Protein AF-A0A485LHQ2-F1 (afdb_monomer_lite)

Foldseek 3Di:
DAEEEEEAPPLCLVVVLVVVCCCCCPVVQAKEKEWEDDPDPPFAIKIKIWHDDPNDIDIDIDRHAHPVNVLVVVVVDVVPDGYAYEYEADDPVRPDDNCPRHRYYYYHDDDDDDPVCCVVYDYDYDDVDDLVNVVVVCVVVPDDDPVNRDD

Organism: NCBI:txid120398

Secondary structure (DSSP, 8-state):
-EEEEE--TTSSHHHHHHHHHHHHHHTT--EEEEEE---STTPPPEEEEEEEETTEEEEEEETT--HHHHHHHHHHHHTTS-EEEEEES--GGGPPTT-TT-SEEEESS-----HHHHTTEEEEE--S--HHHHHHHHHHTT---GGGT--

Radius of gyration: 15.37 Å; chains: 1; bounding box: 42×42×32 Å

pLDDT: mean 83.84, std 13.95, range [41.5, 98.06]

InterPro domains:
  IPR027417 P-loop containing nucleoside triphosphate hydrolase [SSF52540] (1-110)

Structure (mmCIF, N/CA/C/O backbone):
data_AF-A0A485LHQ2-F1
#
_entry.id   AF-A0A485LHQ2-F1
#
loop_
_atom_site.group_PDB
_atom_site.id
_atom_site.type_symbol
_atom_site.label_atom_id
_atom_site.label_alt_id
_atom_site.label_comp_id
_atom_site.label_asym_id
_atom_site.label_entity_id
_atom_site.label_seq_id
_atom_site.pdbx_PDB_ins_code
_atom_site.Cartn_x
_atom_site.Cartn_y
_atom_site.Cartn_z
_atom_site.occupancy
_atom_site.B_iso_or_equiv
_atom_site.auth_seq_id
_atom_site.auth_comp_id
_atom_site.auth_asym_id
_atom_site.auth_atom_id
_atom_site.pdbx_PDB_model_num
ATOM 1 N N . MET A 1 1 ? 8.445 -4.567 10.789 1.00 72.81 1 MET A N 1
ATOM 2 C CA . MET A 1 1 ? 8.937 -5.128 9.520 1.00 72.81 1 MET A CA 1
ATOM 3 C C . MET A 1 1 ? 8.171 -4.561 8.332 1.00 72.81 1 MET A C 1
ATOM 5 O O . MET A 1 1 ? 6.941 -4.601 8.326 1.00 72.81 1 MET A O 1
ATOM 9 N N . LYS A 1 2 ? 8.901 -3.986 7.377 1.00 87.00 2 LYS A N 1
ATOM 10 C CA . LYS A 1 2 ? 8.438 -3.543 6.058 1.00 87.00 2 LYS A CA 1
ATOM 11 C C . LYS A 1 2 ? 8.775 -4.629 5.046 1.00 87.00 2 LYS A C 1
ATOM 13 O O . LYS A 1 2 ? 9.838 -5.225 5.142 1.00 87.00 2 LYS A O 1
ATOM 18 N N . CYS A 1 3 ? 7.913 -4.861 4.074 1.00 88.81 3 CYS A N 1
ATOM 19 C CA . CYS A 1 3 ? 8.18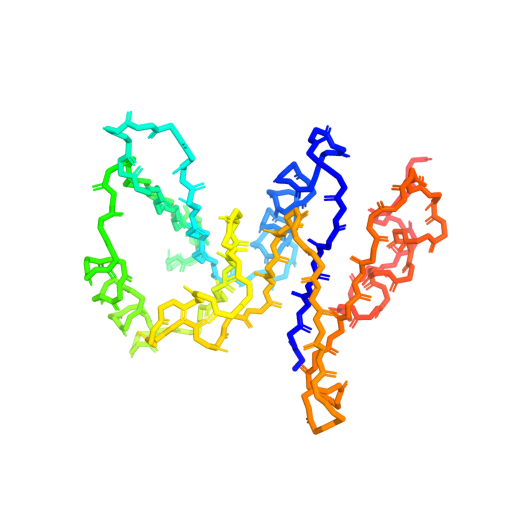7 -5.765 2.967 1.00 88.81 3 CYS A CA 1
ATOM 20 C C . CYS A 1 3 ? 8.325 -4.958 1.673 1.00 88.81 3 CYS A C 1
ATOM 22 O O . CYS A 1 3 ? 7.545 -4.040 1.415 1.00 88.81 3 CYS A O 1
ATOM 24 N N . ILE A 1 4 ? 9.321 -5.278 0.856 1.00 90.00 4 ILE A N 1
ATOM 25 C CA . ILE A 1 4 ? 9.596 -4.608 -0.412 1.00 90.00 4 ILE A CA 1
ATOM 26 C C . ILE A 1 4 ? 9.646 -5.670 -1.504 1.00 90.00 4 ILE A C 1
ATOM 28 O O . ILE A 1 4 ? 10.588 -6.449 -1.576 1.00 90.00 4 ILE A O 1
ATOM 32 N N . LEU A 1 5 ? 8.630 -5.685 -2.359 1.00 89.25 5 LEU A N 1
ATOM 33 C CA . LEU A 1 5 ? 8.521 -6.550 -3.522 1.00 89.25 5 LEU A CA 1
ATOM 34 C C . LEU A 1 5 ? 9.113 -5.851 -4.755 1.00 89.25 5 LEU A C 1
ATOM 36 O O . LEU A 1 5 ? 8.492 -4.970 -5.352 1.00 89.25 5 LEU A O 1
ATOM 40 N N . MET A 1 6 ? 10.319 -6.256 -5.137 1.00 88.38 6 MET A N 1
ATOM 41 C CA . MET A 1 6 ? 11.066 -5.793 -6.310 1.00 88.38 6 MET A CA 1
ATOM 42 C C . MET A 1 6 ? 10.882 -6.732 -7.500 1.00 88.38 6 MET A C 1
ATOM 44 O O . MET A 1 6 ? 10.533 -7.886 -7.322 1.00 88.38 6 MET A O 1
ATOM 48 N N . GLY A 1 7 ? 11.143 -6.283 -8.726 1.00 83.06 7 GLY A N 1
ATOM 49 C CA . GLY A 1 7 ? 11.146 -7.150 -9.916 1.00 83.06 7 GLY A CA 1
ATOM 50 C C . GLY A 1 7 ? 10.918 -6.369 -11.203 1.00 83.06 7 GLY A C 1
ATOM 51 O O . GLY A 1 7 ? 10.464 -5.225 -11.156 1.00 83.06 7 GLY A O 1
ATOM 52 N N . SER A 1 8 ? 11.182 -6.959 -12.367 1.00 81.69 8 SER A N 1
ATOM 53 C CA . SER A 1 8 ? 11.060 -6.245 -13.647 1.00 81.69 8 SER A CA 1
ATOM 54 C C . SER A 1 8 ? 9.614 -5.809 -13.956 1.00 81.69 8 SER A C 1
ATOM 56 O O . SER A 1 8 ? 8.653 -6.347 -13.391 1.00 81.69 8 SER A O 1
ATOM 58 N N . PRO A 1 9 ? 9.402 -4.777 -14.792 1.00 82.56 9 PRO A N 1
ATOM 59 C CA . PRO A 1 9 ? 8.062 -4.403 -15.243 1.00 82.56 9 PRO A CA 1
ATOM 60 C C . PRO A 1 9 ? 7.314 -5.598 -15.855 1.00 82.56 9 PRO A C 1
ATOM 62 O O . PRO A 1 9 ? 7.902 -6.397 -16.572 1.00 82.56 9 PRO A O 1
ATOM 65 N N . GLY A 1 10 ? 6.017 -5.728 -15.564 1.00 80.25 10 GLY A N 1
ATOM 66 C CA . GLY A 1 10 ? 5.167 -6.777 -16.147 1.00 80.25 10 GLY A CA 1
ATOM 67 C C . GLY A 1 10 ? 5.143 -8.129 -15.420 1.00 80.25 10 GLY A C 1
ATOM 68 O O . GLY A 1 10 ? 4.227 -8.899 -15.666 1.00 80.25 10 GLY A O 1
ATOM 69 N N . VAL A 1 11 ? 6.036 -8.403 -14.460 1.00 83.44 11 VAL A N 1
ATOM 70 C CA . VAL A 1 11 ? 6.099 -9.726 -13.785 1.00 83.44 11 VAL A CA 1
ATOM 71 C C . VAL A 1 11 ? 4.949 -10.039 -12.820 1.00 83.44 11 VAL A C 1
ATOM 73 O O . VAL A 1 11 ? 4.921 -11.116 -12.247 1.00 83.44 11 VAL A O 1
ATOM 76 N N . GLY A 1 12 ? 4.001 -9.118 -12.622 1.00 86.50 12 GLY A N 1
ATOM 77 C CA . GLY A 1 12 ? 2.825 -9.361 -11.773 1.00 86.50 12 GLY A CA 1
ATOM 78 C C . GLY A 1 12 ? 2.907 -8.831 -10.336 1.00 86.50 12 GLY A C 1
ATOM 79 O O . GLY A 1 12 ? 2.021 -9.118 -9.540 1.00 86.50 12 GLY A O 1
ATOM 80 N N . LYS A 1 13 ? 3.894 -7.991 -9.990 1.00 89.62 13 LYS A N 1
ATOM 81 C CA . LYS A 1 13 ? 4.028 -7.413 -8.631 1.00 89.62 13 LYS A CA 1
ATOM 82 C C . LYS A 1 13 ? 2.767 -6.707 -8.125 1.00 89.62 13 LYS A C 1
ATOM 84 O O . LYS A 1 13 ? 2.368 -6.928 -6.989 1.00 89.62 13 LYS A O 1
ATOM 89 N N . SER A 1 14 ? 2.135 -5.874 -8.956 1.00 91.19 14 SER A N 1
ATOM 90 C CA . SER A 1 14 ? 0.893 -5.182 -8.584 1.00 91.19 14 SER A CA 1
ATOM 91 C C . SER A 1 14 ? -0.260 -6.170 -8.377 1.00 91.19 14 SER A C 1
ATOM 93 O O . SER A 1 14 ? -1.078 -5.972 -7.487 1.00 91.19 14 SER A O 1
ATOM 95 N N . THR A 1 15 ? -0.303 -7.264 -9.146 1.00 91.50 15 THR A N 1
ATOM 96 C CA . THR A 1 15 ? -1.276 -8.349 -8.949 1.00 91.50 15 THR A CA 1
ATOM 97 C C . THR A 1 15 ? -1.050 -9.034 -7.607 1.00 91.50 15 THR A C 1
ATOM 99 O O . THR A 1 15 ? -1.986 -9.147 -6.822 1.00 91.50 15 THR A O 1
ATOM 102 N N . MET A 1 16 ? 0.194 -9.416 -7.306 1.00 89.69 16 MET A N 1
ATOM 103 C CA . MET A 1 16 ? 0.559 -10.009 -6.017 1.00 89.69 16 MET A CA 1
ATOM 104 C C . MET A 1 16 ? 0.215 -9.074 -4.854 1.00 89.69 16 MET A C 1
ATOM 106 O O . MET A 1 16 ? -0.385 -9.496 -3.871 1.00 89.69 16 MET A O 1
ATOM 110 N N . LEU A 1 17 ? 0.519 -7.781 -4.988 1.00 92.88 17 LEU A N 1
ATOM 111 C CA . LEU A 1 17 ? 0.145 -6.769 -4.006 1.00 92.88 17 LEU A CA 1
ATOM 112 C C . LEU A 1 17 ? -1.370 -6.748 -3.763 1.00 92.88 17 LEU A C 1
ATOM 114 O O . LEU A 1 17 ? -1.789 -6.764 -2.612 1.00 92.88 17 LEU A O 1
ATOM 118 N N . CYS A 1 18 ? -2.193 -6.758 -4.815 1.00 93.88 18 CYS A N 1
ATOM 119 C CA . CYS A 1 18 ? -3.650 -6.816 -4.679 1.00 93.88 18 CYS A CA 1
ATOM 120 C C . CYS A 1 18 ? -4.125 -8.102 -3.982 1.00 93.88 18 CYS A C 1
ATOM 122 O O . CYS A 1 18 ? -5.004 -8.035 -3.125 1.00 93.88 18 CYS A O 1
ATOM 124 N N . LEU A 1 19 ? -3.536 -9.259 -4.300 1.00 93.44 19 LEU A N 1
ATOM 125 C CA . LEU A 1 19 ? -3.841 -10.513 -3.602 1.00 93.44 19 LEU A CA 1
ATOM 126 C C . LEU A 1 19 ? -3.498 -10.417 -2.110 1.00 93.44 19 LEU A C 1
ATOM 128 O O . LEU A 1 19 ? -4.301 -10.811 -1.269 1.00 93.44 19 LEU A O 1
ATOM 132 N N . LEU A 1 20 ? -2.356 -9.815 -1.770 1.00 91.19 20 LEU A N 1
ATOM 133 C CA . LEU A 1 20 ? -1.945 -9.577 -0.385 1.00 91.19 20 LEU A CA 1
ATOM 134 C C . LEU A 1 20 ? -2.846 -8.566 0.338 1.00 91.19 20 LEU A C 1
ATOM 136 O O . LEU A 1 20 ? -3.114 -8.745 1.526 1.00 91.19 20 LEU A O 1
ATOM 140 N N . VAL A 1 21 ? -3.364 -7.546 -0.357 1.00 95.38 21 VAL A N 1
ATOM 141 C CA . VAL A 1 21 ? -4.399 -6.640 0.176 1.00 95.38 21 VAL A CA 1
ATOM 142 C C . VAL A 1 21 ? -5.642 -7.445 0.552 1.00 95.38 21 VAL A C 1
ATOM 144 O O . VAL A 1 21 ? -6.108 -7.358 1.688 1.00 95.38 21 VAL A O 1
ATOM 147 N N . PHE A 1 22 ? -6.164 -8.259 -0.369 1.00 94.50 22 PHE A N 1
ATOM 148 C CA . PHE A 1 22 ? -7.348 -9.076 -0.107 1.00 94.50 22 PHE A CA 1
ATOM 149 C C . PHE A 1 22 ? -7.115 -10.088 1.009 1.00 94.50 22 PHE A C 1
ATOM 151 O O . PHE A 1 22 ? -7.961 -10.228 1.889 1.00 94.50 22 PHE A O 1
ATOM 158 N N . TYR A 1 23 ? -5.955 -10.740 1.022 1.00 92.12 23 TYR A N 1
ATOM 159 C CA . TYR A 1 23 ? -5.563 -11.639 2.095 1.00 92.12 23 TYR A CA 1
ATOM 160 C C . TYR A 1 23 ? -5.560 -10.921 3.454 1.00 92.12 23 TYR A C 1
ATOM 162 O O . TYR A 1 23 ? -6.198 -11.371 4.408 1.00 92.12 23 TYR A O 1
ATOM 170 N N . ALA A 1 24 ? -4.892 -9.767 3.543 1.00 92.31 24 ALA A N 1
ATOM 171 C CA . ALA A 1 24 ? -4.806 -8.992 4.775 1.00 92.31 24 ALA A CA 1
ATOM 172 C C . ALA A 1 24 ? -6.194 -8.580 5.293 1.00 92.31 24 ALA A C 1
ATOM 174 O O . ALA A 1 24 ? -6.457 -8.681 6.491 1.00 92.31 24 ALA A O 1
ATOM 175 N N . VAL A 1 25 ? -7.109 -8.178 4.408 1.00 95.12 25 VAL A N 1
ATOM 176 C CA . VAL A 1 25 ? -8.468 -7.807 4.819 1.00 95.12 25 VAL A CA 1
ATOM 177 C C . VAL A 1 25 ? -9.298 -9.036 5.175 1.00 95.12 25 VAL A C 1
ATOM 179 O O . VAL A 1 25 ? -9.833 -9.133 6.276 1.00 95.12 25 VAL A O 1
ATOM 182 N N . PHE A 1 26 ? -9.449 -9.993 4.267 1.00 93.56 26 PHE A N 1
ATOM 183 C CA . PHE A 1 26 ? -10.437 -11.055 4.444 1.00 93.56 26 PHE A CA 1
ATOM 184 C C . PHE A 1 26 ? -9.986 -12.147 5.409 1.00 93.56 26 PHE A C 1
ATOM 186 O O . PHE A 1 26 ? -10.809 -12.618 6.199 1.00 93.56 26 PHE A O 1
ATOM 193 N N . LYS A 1 27 ? -8.699 -12.512 5.378 1.00 91.56 27 LYS A N 1
ATOM 194 C CA . LYS A 1 27 ? -8.129 -13.563 6.230 1.00 91.56 27 LYS A CA 1
ATOM 195 C C . LYS A 1 27 ? -7.581 -13.004 7.536 1.00 91.56 27 LYS A C 1
ATOM 197 O O . LYS A 1 27 ? -7.885 -13.548 8.588 1.00 91.56 27 LYS A O 1
ATOM 202 N N . GLN A 1 28 ? -6.841 -11.891 7.495 1.00 90.38 28 GLN A N 1
ATOM 203 C CA . GLN A 1 28 ? -6.248 -11.310 8.713 1.00 90.38 28 GLN A CA 1
ATOM 204 C C . GLN A 1 28 ? -7.111 -10.242 9.398 1.00 90.38 28 GLN A C 1
ATOM 206 O O . GLN A 1 28 ? -6.704 -9.733 10.439 1.00 90.38 28 GLN A O 1
ATOM 211 N N . LYS A 1 29 ? -8.272 -9.878 8.832 1.00 92.56 29 LYS A N 1
ATOM 212 C CA . LYS A 1 29 ? -9.176 -8.845 9.375 1.00 92.56 29 LYS A CA 1
ATOM 213 C C . LYS A 1 29 ? -8.501 -7.481 9.589 1.00 92.56 29 LYS A C 1
ATOM 215 O O . LYS A 1 29 ? -8.875 -6.732 10.484 1.00 92.56 29 LYS A O 1
ATOM 220 N N . LYS A 1 30 ? -7.516 -7.133 8.755 1.00 94.69 30 LYS A N 1
ATOM 221 C CA . LYS A 1 30 ? -6.808 -5.845 8.815 1.00 94.69 30 LYS A CA 1
ATOM 222 C C . LYS A 1 30 ? -7.433 -4.820 7.881 1.00 94.69 30 LYS A C 1
ATOM 224 O O . LYS A 1 30 ? -7.888 -5.158 6.795 1.00 94.69 30 LYS A O 1
ATOM 229 N N . ASN A 1 31 ? -7.376 -3.548 8.262 1.00 97.00 31 ASN A N 1
ATOM 230 C CA . ASN A 1 31 ? -7.707 -2.448 7.360 1.00 97.00 31 ASN A CA 1
ATOM 231 C C . ASN A 1 31 ? -6.506 -2.121 6.480 1.00 97.00 31 ASN A C 1
ATOM 233 O O . ASN A 1 31 ? -5.382 -2.051 6.979 1.00 97.00 31 ASN A O 1
ATOM 237 N N . VAL A 1 32 ? -6.731 -1.868 5.196 1.00 97.88 32 VAL A N 1
ATOM 238 C CA . VAL A 1 32 ? -5.663 -1.591 4.236 1.00 97.88 32 VAL A CA 1
ATOM 239 C C . VAL A 1 32 ? -5.960 -0.321 3.449 1.00 97.88 32 VAL A C 1
ATOM 241 O O . VAL A 1 32 ? -7.071 -0.117 2.964 1.00 97.88 32 VAL A O 1
ATOM 244 N N . ILE A 1 33 ? -4.937 0.518 3.292 1.00 98.00 33 ILE A N 1
ATOM 245 C CA . ILE A 1 33 ? -4.875 1.549 2.256 1.00 98.00 33 ILE A CA 1
ATOM 246 C C . ILE A 1 33 ? -3.841 1.105 1.233 1.00 98.00 33 ILE A C 1
ATOM 248 O O . ILE A 1 33 ? -2.670 0.947 1.567 1.00 98.00 33 ILE A O 1
ATOM 252 N N . LEU A 1 34 ? -4.265 0.956 -0.014 1.00 98.06 34 LEU A N 1
ATOM 253 C CA . LEU A 1 34 ? -3.393 0.814 -1.166 1.00 98.06 34 LEU A CA 1
ATOM 254 C C . LEU A 1 34 ? -3.263 2.175 -1.850 1.00 98.06 34 LEU A C 1
ATOM 256 O O . LEU A 1 34 ? -4.249 2.715 -2.346 1.00 98.06 34 LEU A O 1
ATOM 260 N N . TYR A 1 35 ? -2.052 2.718 -1.909 1.00 97.62 35 TYR A N 1
ATOM 261 C CA . TYR A 1 35 ? -1.760 3.927 -2.671 1.00 97.62 35 TYR A CA 1
ATOM 262 C C . TYR A 1 35 ? -0.822 3.597 -3.827 1.00 97.62 35 TYR A C 1
ATOM 264 O O . TYR A 1 35 ? 0.300 3.126 -3.630 1.00 97.62 35 TYR A O 1
ATOM 272 N N . ARG A 1 36 ? -1.293 3.823 -5.051 1.00 95.56 36 ARG A N 1
ATOM 273 C CA . ARG A 1 36 ? -0.614 3.413 -6.276 1.00 95.56 36 ARG A CA 1
ATOM 274 C C . ARG A 1 36 ? -0.224 4.617 -7.115 1.00 95.56 36 ARG A C 1
ATOM 276 O O . ARG A 1 36 ? -1.075 5.409 -7.524 1.00 95.56 36 ARG A O 1
ATOM 283 N N . LYS A 1 37 ? 1.066 4.691 -7.435 1.00 92.69 37 LYS A N 1
ATOM 284 C CA . LYS A 1 37 ? 1.625 5.648 -8.384 1.00 92.69 37 LYS A CA 1
ATOM 285 C C . LYS A 1 37 ? 1.342 5.196 -9.812 1.00 92.69 37 LYS A C 1
ATOM 287 O O . LYS A 1 37 ? 1.682 4.074 -10.194 1.00 92.69 37 LYS A O 1
ATOM 292 N N . LEU A 1 38 ? 0.732 6.070 -10.605 1.00 86.94 38 LEU A N 1
ATOM 293 C CA . LEU A 1 38 ? 0.545 5.849 -12.038 1.00 86.94 38 LEU A CA 1
ATOM 294 C C . LEU A 1 38 ? 1.668 6.560 -12.800 1.00 86.94 38 LEU A C 1
ATOM 296 O O . LEU A 1 38 ? 2.035 7.684 -12.480 1.00 86.94 38 LEU A O 1
ATOM 300 N N . MET A 1 39 ? 2.260 5.873 -13.779 1.00 72.94 39 MET A N 1
ATOM 301 C CA . MET A 1 39 ? 3.434 6.371 -14.517 1.00 72.94 39 MET A CA 1
ATOM 302 C C . MET A 1 39 ? 3.072 7.107 -15.816 1.00 72.94 39 MET A C 1
ATOM 304 O O . MET A 1 39 ? 3.958 7.627 -16.489 1.00 72.94 39 MET A O 1
ATOM 308 N N . LYS A 1 40 ? 1.792 7.140 -16.210 1.00 75.62 40 LYS A N 1
ATOM 309 C CA . LYS A 1 40 ? 1.366 7.851 -17.423 1.00 75.62 40 LYS A CA 1
ATOM 310 C C . LYS A 1 40 ? 1.269 9.351 -17.143 1.00 75.62 40 LYS A C 1
ATOM 312 O O . LYS A 1 40 ? 0.657 9.757 -16.158 1.00 75.62 40 LYS A O 1
ATOM 317 N N . ALA A 1 41 ? 1.837 10.162 -18.035 1.00 61.84 41 ALA A N 1
ATOM 318 C CA . ALA A 1 41 ? 1.718 11.616 -17.981 1.00 61.84 41 ALA A CA 1
ATOM 319 C C . ALA A 1 41 ? 0.237 12.039 -17.921 1.00 61.84 41 ALA A C 1
ATOM 321 O O . ALA A 1 41 ? -0.595 11.497 -18.648 1.00 61.84 41 ALA A O 1
ATOM 322 N N . GLY A 1 42 ? -0.085 12.977 -17.027 1.00 65.44 42 GLY A N 1
ATOM 323 C CA . GLY A 1 42 ? -1.453 13.464 -16.816 1.00 65.44 42 GLY A CA 1
ATOM 324 C C . GLY A 1 42 ? -2.355 12.559 -15.967 1.00 65.44 42 GLY A C 1
ATOM 325 O O . GLY A 1 42 ? -3.527 12.882 -15.801 1.00 65.44 42 GLY A O 1
ATOM 326 N N . GLN A 1 43 ? -1.848 11.448 -15.417 1.00 76.62 43 GLN A N 1
ATOM 327 C CA . GLN A 1 43 ? -2.594 10.630 -14.458 1.00 76.62 43 GLN A CA 1
ATOM 328 C C . GLN A 1 43 ? -2.129 10.905 -13.029 1.00 76.62 43 GLN A C 1
ATOM 330 O O . GLN A 1 43 ? -0.969 10.685 -12.684 1.00 76.62 43 GLN A O 1
ATOM 335 N N . SER A 1 44 ? -3.062 11.350 -12.189 1.00 82.81 44 SER A N 1
ATOM 336 C CA . SER A 1 44 ? -2.872 11.381 -10.741 1.00 82.81 44 SER A CA 1
ATOM 337 C C . SER A 1 44 ? -2.785 9.959 -10.183 1.00 82.81 44 SER A C 1
ATOM 339 O O . SER A 1 44 ? -3.232 8.993 -10.802 1.00 82.81 44 SER A O 1
ATOM 341 N N . ASN A 1 45 ? -2.200 9.823 -8.996 1.00 93.75 45 ASN A N 1
ATOM 342 C CA . ASN A 1 45 ? -2.137 8.537 -8.308 1.00 93.75 45 ASN A CA 1
ATOM 343 C C . ASN A 1 45 ? -3.545 8.074 -7.920 1.00 93.75 45 ASN A C 1
ATOM 345 O O . ASN A 1 45 ? -4.485 8.864 -7.884 1.00 93.75 45 ASN A O 1
ATOM 349 N N . CYS A 1 46 ? -3.688 6.798 -7.581 1.00 94.81 46 CYS A N 1
ATOM 350 C CA . CYS A 1 46 ? -4.953 6.274 -7.081 1.00 94.81 46 CYS A CA 1
ATOM 351 C C . CYS A 1 46 ? -4.799 5.746 -5.659 1.00 94.81 46 CYS A C 1
ATOM 353 O O . CYS A 1 46 ? -3.773 5.169 -5.299 1.00 94.81 46 CYS A O 1
ATOM 355 N N . LEU A 1 47 ? -5.829 5.964 -4.848 1.00 97.44 47 LEU A N 1
ATOM 356 C CA . LEU A 1 47 ? -5.921 5.460 -3.486 1.00 97.44 47 LEU A CA 1
ATOM 357 C C . LEU A 1 47 ? -7.124 4.533 -3.384 1.00 97.44 47 LEU A C 1
ATOM 359 O O . LEU A 1 47 ? -8.211 4.871 -3.839 1.00 97.44 47 LEU A O 1
ATOM 363 N N . VAL A 1 48 ? -6.937 3.380 -2.763 1.00 97.69 48 VAL A N 1
ATOM 364 C CA . VAL A 1 48 ? -8.003 2.440 -2.434 1.00 97.69 48 VAL A CA 1
ATOM 365 C C . VAL A 1 48 ? -7.927 2.156 -0.947 1.00 97.69 48 VAL A C 1
ATOM 367 O O . VAL A 1 48 ? -6.856 1.866 -0.424 1.00 97.69 48 VAL A O 1
ATOM 370 N N . TYR A 1 49 ? -9.061 2.222 -0.269 1.00 97.50 49 TYR A N 1
ATOM 371 C CA . TYR A 1 49 ? -9.214 1.701 1.080 1.00 97.50 49 TYR A CA 1
ATOM 372 C C . TYR A 1 49 ? -10.117 0.475 1.037 1.00 97.50 49 TYR A C 1
ATOM 374 O O . TYR A 1 49 ? -11.142 0.477 0.352 1.00 97.50 49 TYR A O 1
ATOM 382 N N . LEU A 1 50 ? -9.741 -0.548 1.795 1.00 97.75 50 LEU A N 1
ATOM 383 C CA . LEU A 1 50 ? -10.542 -1.738 2.031 1.00 97.75 50 LEU A CA 1
ATOM 384 C C . LEU A 1 50 ? -10.342 -2.163 3.488 1.00 97.75 50 LEU A C 1
ATOM 386 O O . LEU A 1 50 ? -9.211 -2.359 3.932 1.00 97.75 50 LEU A O 1
ATOM 390 N N . GLY A 1 51 ? -11.423 -2.289 4.249 1.00 96.00 51 GLY A N 1
ATOM 391 C CA . GLY A 1 51 ? -11.339 -2.604 5.674 1.00 96.00 51 GLY A CA 1
ATOM 392 C C . GLY A 1 51 ? -12.699 -2.836 6.315 1.00 96.00 51 GLY A C 1
ATOM 393 O O . GLY A 1 51 ? -13.708 -2.878 5.619 1.00 96.00 51 GLY A O 1
ATOM 394 N N . TYR A 1 52 ? -12.727 -3.002 7.634 1.00 93.81 52 TYR A N 1
ATOM 395 C CA . TYR A 1 52 ? -13.941 -3.243 8.406 1.00 93.81 52 TYR A CA 1
ATOM 396 C C . TYR A 1 52 ? -14.401 -1.973 9.113 1.00 93.81 52 TYR A C 1
ATOM 398 O O . TYR A 1 52 ? -13.614 -1.267 9.737 1.00 93.81 52 TYR A O 1
ATOM 406 N N . VAL A 1 53 ? -15.703 -1.719 9.048 1.00 88.75 53 VAL A N 1
ATOM 407 C CA . VAL A 1 53 ? -16.395 -0.725 9.867 1.00 88.75 53 VAL A CA 1
ATOM 408 C C . VAL A 1 53 ? -17.625 -1.415 10.438 1.00 88.75 53 VAL A C 1
ATOM 410 O O . VAL A 1 53 ? -18.488 -1.839 9.669 1.00 88.75 53 VAL A O 1
ATOM 413 N N . ASN A 1 54 ? -17.696 -1.542 11.767 1.00 88.75 54 ASN A N 1
ATOM 414 C CA . ASN A 1 54 ? -18.767 -2.260 12.473 1.00 88.75 54 ASN A CA 1
ATOM 415 C C . ASN A 1 54 ? -18.993 -3.674 11.899 1.00 88.75 54 ASN A C 1
ATOM 417 O O . ASN A 1 54 ? -20.087 -3.996 11.443 1.00 88.75 54 ASN A O 1
ATOM 421 N N . ASP A 1 55 ? -17.919 -4.468 11.821 1.00 88.56 55 ASP A N 1
ATOM 422 C CA . ASP A 1 55 ? -17.899 -5.848 11.301 1.00 88.56 55 ASP A CA 1
ATOM 423 C C . ASP A 1 55 ? -18.337 -6.036 9.839 1.00 88.56 55 ASP A C 1
ATOM 425 O O . ASP A 1 55 ? -18.383 -7.157 9.330 1.00 88.56 55 ASP A O 1
ATOM 429 N N . GLN A 1 56 ? -18.565 -4.946 9.105 1.00 93.50 56 GLN A N 1
ATOM 430 C CA . GLN A 1 56 ? -18.841 -4.978 7.675 1.00 93.50 56 GLN A CA 1
ATOM 431 C C . GLN A 1 56 ? -17.644 -4.492 6.874 1.00 93.50 56 GLN A C 1
ATOM 433 O O . GLN A 1 56 ? -17.061 -3.448 7.171 1.00 93.50 56 GLN A O 1
ATOM 438 N N . VAL A 1 57 ? -17.335 -5.205 5.792 1.00 94.25 57 VAL A N 1
ATOM 439 C CA . VAL A 1 57 ? -16.321 -4.753 4.841 1.00 94.25 57 VAL A CA 1
ATOM 440 C C . VAL A 1 57 ? -16.829 -3.506 4.121 1.00 94.25 57 VAL A C 1
ATOM 442 O O . VAL A 1 57 ? -17.897 -3.508 3.506 1.00 94.25 57 VAL A O 1
ATOM 445 N N . LYS A 1 58 ? -16.052 -2.429 4.200 1.00 95.38 58 LYS A N 1
ATOM 446 C CA . LYS A 1 58 ? -16.245 -1.184 3.463 1.00 95.38 58 LYS A CA 1
ATOM 447 C C . LYS A 1 58 ? -15.055 -0.960 2.548 1.00 95.38 58 LYS A C 1
ATOM 449 O O . LYS A 1 58 ? -13.915 -1.277 2.891 1.00 95.38 58 LYS A O 1
ATOM 454 N N . TYR A 1 59 ? -15.333 -0.378 1.390 1.00 96.19 59 TYR A N 1
ATOM 455 C CA . TYR A 1 59 ? -14.310 0.012 0.438 1.00 96.19 59 TYR A CA 1
ATOM 456 C C . TYR A 1 59 ? -14.624 1.385 -0.142 1.00 96.19 59 TYR A C 1
ATOM 458 O O . TYR A 1 59 ? -15.786 1.770 -0.265 1.00 96.19 59 TYR A O 1
ATOM 466 N N . PHE A 1 60 ? -13.577 2.105 -0.524 1.00 96.31 60 PHE A N 1
ATOM 467 C CA . PHE A 1 60 ? -13.698 3.254 -1.411 1.00 96.31 60 PHE A CA 1
ATOM 468 C C . PHE A 1 60 ? -12.439 3.381 -2.264 1.00 96.31 60 PHE A C 1
ATOM 470 O O . PHE A 1 60 ? -11.361 2.926 -1.878 1.00 96.31 60 PHE A O 1
ATOM 477 N N . ALA A 1 61 ? -12.579 4.010 -3.427 1.00 96.38 61 ALA A N 1
ATOM 478 C CA . ALA A 1 61 ? -11.477 4.273 -4.338 1.00 96.38 61 ALA A CA 1
ATOM 479 C C . ALA A 1 61 ? -11.503 5.736 -4.785 1.00 96.38 61 ALA A C 1
ATOM 481 O O . ALA A 1 61 ? -12.556 6.280 -5.109 1.00 96.38 61 ALA A O 1
ATOM 482 N N . LEU A 1 62 ? -10.327 6.351 -4.823 1.00 96.12 62 LEU A N 1
ATOM 483 C CA . LEU A 1 62 ? -10.084 7.694 -5.324 1.00 96.12 62 LEU A CA 1
ATOM 484 C C . LEU A 1 62 ? -9.115 7.579 -6.508 1.00 96.12 62 LEU A C 1
ATOM 486 O O . LEU A 1 62 ? -7.911 7.428 -6.292 1.00 96.12 62 LEU A O 1
ATOM 490 N N . PRO A 1 63 ? -9.615 7.600 -7.756 1.00 90.19 63 PRO A N 1
ATOM 491 C CA . PRO A 1 63 ? -8.796 7.375 -8.949 1.00 90.19 63 PRO A CA 1
ATOM 492 C C . PRO A 1 63 ? -7.842 8.534 -9.270 1.00 90.19 63 PRO A C 1
ATOM 494 O O . PRO A 1 63 ? -6.900 8.339 -10.030 1.00 90.19 63 PRO A O 1
ATOM 497 N N . GLN A 1 64 ? -8.077 9.719 -8.700 1.00 91.75 64 GLN A N 1
ATOM 498 C CA . GLN A 1 64 ? -7.233 10.905 -8.846 1.00 91.75 64 GLN A CA 1
ATOM 499 C C . GLN A 1 64 ? -6.908 11.486 -7.469 1.00 91.75 64 GLN A C 1
ATOM 501 O O . GLN A 1 64 ? -7.415 12.529 -7.073 1.00 91.75 64 GLN A O 1
ATOM 506 N N . CYS A 1 65 ? -6.101 10.758 -6.709 1.00 94.31 65 CYS A N 1
ATOM 507 C CA . CYS A 1 65 ? -5.712 11.124 -5.360 1.00 94.31 65 CYS A CA 1
ATOM 508 C C . CYS A 1 65 ? -4.303 11.713 -5.355 1.00 94.31 65 CYS A C 1
ATOM 510 O O . CYS A 1 65 ? -3.322 11.031 -5.658 1.00 94.31 65 CYS A O 1
ATOM 512 N N . GLU A 1 66 ? -4.196 12.991 -5.007 1.00 93.25 66 GLU A N 1
ATOM 513 C CA . GLU A 1 66 ? -2.902 13.635 -4.825 1.00 93.25 66 GLU A CA 1
ATOM 514 C C . GLU A 1 66 ? -2.207 13.169 -3.543 1.00 93.25 66 GLU A C 1
ATOM 516 O O . GLU A 1 66 ? -2.816 12.669 -2.598 1.00 93.25 66 GLU A O 1
ATOM 521 N N . VAL A 1 67 ? -0.892 13.382 -3.481 1.00 93.38 67 VAL A N 1
ATOM 522 C CA . VAL A 1 67 ? -0.070 12.999 -2.326 1.00 93.38 67 VAL A CA 1
ATOM 523 C C . VAL A 1 67 ? -0.512 13.706 -1.037 1.00 93.38 67 VAL A C 1
ATOM 525 O O . VAL A 1 67 ? -0.467 13.088 0.023 1.00 93.38 67 VAL A O 1
ATOM 528 N N . SER A 1 68 ? -0.934 14.970 -1.102 1.00 94.50 68 SER A N 1
ATOM 529 C CA . SER A 1 68 ? -1.485 15.727 0.036 1.00 94.50 68 SER A CA 1
ATOM 530 C C . SER A 1 68 ? -2.775 15.087 0.554 1.00 94.50 68 SER A C 1
ATOM 532 O O . SER A 1 68 ? -2.840 14.698 1.719 1.00 94.50 68 SER A O 1
ATOM 534 N N . GLN A 1 69 ? -3.744 14.871 -0.336 1.00 95.75 69 GLN A N 1
ATOM 535 C CA . GLN A 1 69 ? -5.028 14.251 -0.016 1.00 95.75 69 GLN A CA 1
ATOM 536 C C . GLN A 1 69 ? -4.854 12.837 0.559 1.00 95.75 69 GLN A C 1
ATOM 538 O O . GLN A 1 69 ? -5.446 12.493 1.581 1.00 95.75 69 GLN A O 1
ATOM 543 N N . ALA A 1 70 ? -3.984 12.020 -0.043 1.00 96.38 70 ALA A N 1
ATOM 544 C CA . ALA A 1 70 ? -3.687 10.678 0.448 1.00 96.38 70 ALA A CA 1
ATOM 545 C C . ALA A 1 70 ? -3.102 10.691 1.873 1.00 96.38 70 ALA A C 1
ATOM 547 O O . ALA A 1 70 ? -3.436 9.827 2.686 1.00 96.38 70 ALA A O 1
ATOM 548 N N . LYS A 1 71 ? -2.259 11.680 2.211 1.00 96.00 71 LYS A N 1
ATOM 549 C CA . LYS A 1 71 ? -1.715 11.838 3.572 1.00 96.00 71 LYS A CA 1
ATOM 550 C C . LYS A 1 71 ? -2.790 12.215 4.577 1.00 96.00 71 LYS A C 1
ATOM 552 O O . LYS A 1 71 ? -2.768 11.694 5.689 1.00 96.00 71 LYS A O 1
ATOM 557 N N . GLU A 1 72 ? -3.696 13.115 4.213 1.00 96.50 72 GLU A N 1
ATOM 558 C CA . GLU A 1 72 ? -4.805 13.519 5.079 1.00 96.50 72 GLU A CA 1
ATOM 559 C C . GLU A 1 72 ? -5.719 12.334 5.384 1.00 96.50 72 GLU A C 1
ATOM 561 O O . GLU A 1 72 ? -5.988 12.054 6.552 1.00 96.50 72 GLU A O 1
ATOM 566 N N . ILE A 1 73 ? -6.097 11.570 4.354 1.00 96.19 73 ILE A N 1
ATOM 567 C CA . ILE A 1 73 ? -6.900 10.350 4.499 1.00 96.19 73 ILE A CA 1
ATOM 568 C C . ILE A 1 73 ? -6.186 9.332 5.389 1.00 96.19 73 ILE A C 1
ATOM 570 O O . ILE A 1 73 ? -6.787 8.803 6.325 1.00 96.19 73 ILE A O 1
ATOM 574 N N . TYR A 1 74 ? -4.902 9.068 5.129 1.00 96.06 74 TYR A N 1
ATOM 575 C CA . TYR A 1 74 ? -4.134 8.102 5.911 1.00 96.06 74 TYR A CA 1
ATOM 576 C C . TYR A 1 74 ? -4.053 8.504 7.386 1.00 96.06 74 TYR A C 1
ATOM 578 O O . TYR A 1 74 ? -4.386 7.695 8.249 1.00 96.06 74 TYR A O 1
ATOM 586 N N . LYS A 1 75 ? -3.704 9.762 7.680 1.00 95.12 75 LYS A N 1
ATOM 587 C CA . LYS A 1 75 ? -3.664 10.283 9.054 1.00 95.12 75 LYS A CA 1
ATOM 588 C C . LYS A 1 75 ? -5.028 10.189 9.737 1.00 95.12 75 LYS A C 1
ATOM 590 O O . LYS A 1 75 ? -5.108 9.733 10.873 1.00 95.12 75 LYS A O 1
ATOM 595 N N . ALA A 1 76 ? -6.101 10.582 9.050 1.00 95.06 76 ALA A N 1
ATOM 596 C CA . ALA A 1 76 ? -7.451 10.541 9.605 1.00 95.06 76 ALA A CA 1
ATOM 597 C C . ALA A 1 76 ? -7.899 9.110 9.941 1.00 95.06 76 ALA A C 1
ATOM 599 O O . ALA A 1 76 ? -8.553 8.893 10.961 1.00 95.06 76 ALA A O 1
ATOM 600 N N . LEU A 1 77 ? -7.534 8.130 9.108 1.00 93.75 77 LEU A N 1
ATOM 601 C CA . LEU A 1 77 ? -7.817 6.719 9.365 1.00 93.75 77 LEU A CA 1
ATOM 602 C C . LEU A 1 77 ? -6.975 6.172 10.523 1.00 93.75 77 LEU A C 1
ATOM 604 O O . LEU A 1 77 ? -7.534 5.515 11.396 1.00 93.75 77 LEU A O 1
ATOM 608 N N . GLN A 1 78 ? -5.680 6.502 10.581 1.00 92.62 78 GLN A N 1
ATOM 609 C CA . GLN A 1 78 ? -4.787 6.085 11.671 1.00 92.62 78 GLN A CA 1
ATOM 610 C C . GLN A 1 78 ? -5.234 6.578 13.052 1.00 92.62 78 GLN A C 1
ATOM 612 O O . GLN A 1 78 ? -5.016 5.887 14.041 1.00 92.62 78 GLN A O 1
ATOM 617 N N . LEU A 1 79 ? -5.867 7.754 13.133 1.00 93.31 79 LEU A N 1
ATOM 618 C CA . LEU A 1 79 ? -6.405 8.283 14.393 1.00 93.31 79 LEU A CA 1
ATOM 619 C C . LEU A 1 79 ? -7.613 7.495 14.914 1.00 93.31 79 LEU A C 1
ATOM 621 O O . LEU A 1 79 ? -7.920 7.567 16.100 1.00 93.31 79 LEU A O 1
ATOM 625 N N . LYS A 1 80 ? -8.323 6.782 14.034 1.00 90.50 80 LYS A N 1
ATOM 626 C CA . LYS A 1 80 ? -9.549 6.051 14.382 1.00 90.50 80 LYS A CA 1
ATOM 627 C C . LYS A 1 80 ? -9.311 4.560 14.567 1.00 90.50 80 LYS A C 1
ATOM 629 O O . LYS A 1 80 ? -10.009 3.934 15.355 1.00 90.50 80 LYS A O 1
ATOM 634 N N . GLN A 1 81 ? -8.380 3.988 13.807 1.00 90.06 81 GLN A N 1
ATOM 635 C CA . GLN A 1 81 ? -8.143 2.550 13.775 1.00 90.06 81 GLN A CA 1
ATOM 636 C C . GLN A 1 81 ? -6.761 2.210 13.219 1.00 90.06 81 GLN A C 1
ATOM 638 O O . GLN A 1 81 ? -6.157 2.978 12.467 1.00 90.06 81 GLN A O 1
ATOM 643 N N . GLU A 1 82 ? -6.289 1.003 13.524 1.00 92.25 82 GLU A N 1
ATOM 644 C CA . GLU A 1 82 ? -5.100 0.465 12.874 1.00 92.25 82 GLU A CA 1
ATOM 645 C C . GLU A 1 82 ? -5.371 0.254 11.377 1.00 92.25 82 GLU A C 1
ATOM 647 O O . GLU A 1 82 ? -6.386 -0.330 10.981 1.00 92.25 82 GLU A O 1
ATOM 652 N N . VAL A 1 83 ? -4.455 0.742 10.538 1.00 95.19 83 VAL A N 1
ATOM 653 C CA . VAL A 1 83 ? -4.534 0.631 9.082 1.00 95.19 83 VAL A CA 1
ATOM 654 C C . VAL A 1 83 ? -3.153 0.372 8.484 1.00 95.19 83 VAL A C 1
ATOM 656 O O . VAL A 1 83 ? -2.172 1.056 8.780 1.00 95.19 83 VAL A O 1
ATOM 659 N N . CYS A 1 84 ? -3.072 -0.645 7.632 1.00 96.00 84 CYS A N 1
ATOM 660 C CA . CYS A 1 84 ? -1.868 -1.024 6.912 1.00 96.00 84 CYS A CA 1
ATOM 661 C C . CYS A 1 84 ? -1.754 -0.206 5.627 1.00 96.00 84 CYS A C 1
ATOM 663 O O . CYS A 1 84 ? -2.600 -0.308 4.742 1.00 96.00 84 CYS A O 1
ATOM 665 N N . LEU A 1 85 ? -0.679 0.567 5.499 1.00 97.56 85 LEU A N 1
ATOM 666 C CA . LEU A 1 85 ? -0.354 1.254 4.256 1.00 97.56 85 LEU A CA 1
ATOM 667 C C . LEU A 1 85 ? 0.432 0.327 3.321 1.00 97.56 85 LEU A C 1
ATOM 669 O O . LEU A 1 85 ? 1.489 -0.189 3.689 1.00 97.56 85 LEU A O 1
ATOM 673 N N . MET A 1 86 ? -0.070 0.151 2.105 1.00 97.56 86 MET A N 1
ATOM 674 C CA . MET A 1 86 ? 0.555 -0.589 1.016 1.00 97.56 86 MET A CA 1
ATOM 675 C C . MET A 1 86 ? 0.783 0.347 -0.172 1.00 97.56 86 MET A C 1
ATOM 677 O O . MET A 1 86 ? -0.095 1.130 -0.533 1.00 97.56 86 MET A O 1
ATOM 681 N N . LEU A 1 87 ? 1.971 0.291 -0.767 1.00 97.25 87 LEU A N 1
ATOM 682 C CA . LEU A 1 87 ? 2.401 1.194 -1.832 1.00 97.25 87 LEU A CA 1
ATOM 683 C C . LEU A 1 87 ? 2.680 0.416 -3.120 1.00 97.25 87 LEU A C 1
ATOM 685 O O . LEU A 1 87 ? 3.314 -0.635 -3.080 1.00 97.25 87 LEU A O 1
ATOM 689 N N . ASP A 1 88 ? 2.267 0.961 -4.263 1.00 95.44 88 ASP A N 1
ATOM 690 C CA . ASP A 1 88 ? 2.547 0.387 -5.587 1.00 95.44 88 ASP A CA 1
ATOM 691 C C . ASP A 1 88 ? 3.179 1.418 -6.523 1.00 95.44 88 ASP A C 1
ATOM 693 O O . ASP A 1 88 ? 2.732 2.564 -6.594 1.00 95.44 88 ASP A O 1
ATOM 697 N N . GLY A 1 89 ? 4.209 1.016 -7.263 1.00 92.56 89 GLY A N 1
ATOM 698 C CA . GLY A 1 89 ? 4.840 1.833 -8.303 1.00 92.56 89 GLY A CA 1
ATOM 699 C C . GLY A 1 89 ? 5.726 2.975 -7.792 1.00 92.56 89 GLY A C 1
ATOM 700 O O . GLY A 1 89 ? 6.261 3.736 -8.598 1.00 92.56 89 GLY A O 1
ATOM 701 N N . PHE A 1 90 ? 5.911 3.108 -6.476 1.00 92.44 90 PHE A N 1
ATOM 702 C CA . PHE A 1 90 ? 6.821 4.092 -5.890 1.00 92.44 90 PHE A CA 1
ATOM 703 C C . PHE A 1 90 ? 8.275 3.623 -5.958 1.00 92.44 90 PHE A C 1
ATOM 705 O O . PHE A 1 90 ? 8.580 2.436 -5.848 1.00 92.44 90 PHE A O 1
ATOM 712 N N . VAL A 1 91 ? 9.189 4.576 -6.101 1.00 90.00 91 VAL A N 1
ATOM 713 C CA . VAL A 1 91 ? 10.621 4.353 -5.884 1.00 90.00 91 VAL A CA 1
ATOM 714 C C . VAL A 1 91 ? 10.875 4.495 -4.390 1.00 90.00 91 VAL A C 1
ATOM 716 O O . VAL A 1 91 ? 10.423 5.474 -3.804 1.00 90.00 91 VAL A O 1
ATOM 719 N N . TYR A 1 92 ? 11.580 3.543 -3.769 1.00 89.62 92 TYR A N 1
ATOM 720 C CA . TYR A 1 92 ? 11.777 3.518 -2.310 1.00 89.62 92 TYR A CA 1
ATOM 721 C C . TYR A 1 92 ? 12.349 4.837 -1.762 1.00 89.62 92 TYR A C 1
ATOM 723 O O . TYR A 1 92 ? 11.851 5.363 -0.769 1.00 89.62 92 TYR A O 1
ATOM 731 N N . LYS A 1 93 ? 13.340 5.411 -2.456 1.00 88.44 93 LYS A N 1
ATOM 732 C CA . LYS A 1 93 ? 13.983 6.681 -2.080 1.00 88.44 93 LYS A CA 1
ATOM 733 C C . LYS A 1 93 ? 13.081 7.908 -2.274 1.00 88.44 93 LYS A C 1
ATOM 735 O O . LYS A 1 93 ? 13.277 8.907 -1.592 1.00 88.44 93 LYS A O 1
ATOM 740 N N . ASP A 1 94 ? 12.063 7.800 -3.129 1.00 88.44 94 ASP A N 1
ATOM 741 C CA . ASP A 1 94 ? 11.147 8.895 -3.471 1.00 88.44 94 ASP A CA 1
ATOM 742 C C . ASP A 1 94 ? 9.783 8.749 -2.778 1.00 88.44 94 ASP A C 1
ATOM 744 O O . ASP A 1 94 ? 8.802 9.388 -3.172 1.00 88.44 94 ASP A O 1
ATOM 748 N N . ILE A 1 95 ? 9.679 7.879 -1.765 1.00 92.38 95 ILE A N 1
ATOM 749 C CA . ILE A 1 95 ? 8.452 7.747 -0.980 1.00 92.38 95 ILE A CA 1
ATOM 750 C C . ILE A 1 95 ? 8.186 9.078 -0.261 1.00 92.38 95 ILE A C 1
ATOM 752 O O . ILE A 1 95 ? 9.018 9.526 0.534 1.00 92.38 95 ILE A O 1
ATOM 756 N N . PRO A 1 96 ? 7.013 9.704 -0.471 1.00 92.75 96 PRO A N 1
ATOM 757 C CA . PRO A 1 96 ? 6.694 10.971 0.172 1.00 92.75 96 PRO A CA 1
ATOM 758 C C . PRO A 1 96 ? 6.760 10.907 1.705 1.00 92.75 96 PRO A C 1
ATOM 760 O O . PRO A 1 96 ? 6.323 9.938 2.330 1.00 92.75 96 PRO A O 1
ATOM 763 N N . GLY A 1 97 ? 7.228 11.991 2.333 1.00 92.88 97 GLY A N 1
ATOM 764 C CA . GLY A 1 97 ? 7.135 12.211 3.785 1.00 92.88 97 GLY A CA 1
ATOM 765 C C . GLY A 1 97 ? 5.729 11.934 4.328 1.00 92.88 97 GLY A C 1
ATOM 766 O O . GLY A 1 97 ? 4.773 12.523 3.834 1.00 92.88 97 GLY A O 1
ATOM 767 N N . GLY A 1 98 ? 5.591 11.066 5.328 1.00 90.69 98 GLY A N 1
ATOM 768 C CA . GLY A 1 98 ? 4.314 10.596 5.881 1.00 90.69 98 GLY A CA 1
ATOM 769 C C . GLY A 1 98 ? 3.901 9.184 5.447 1.00 90.69 98 GLY A C 1
ATOM 770 O O . GLY A 1 98 ? 2.997 8.619 6.054 1.00 90.69 98 GLY A O 1
ATOM 771 N N . PHE A 1 99 ? 4.570 8.584 4.457 1.00 94.69 99 PHE A N 1
ATOM 772 C CA . PHE A 1 99 ? 4.309 7.207 4.008 1.00 94.69 99 PHE A CA 1
ATOM 773 C C . PHE A 1 99 ? 5.406 6.208 4.392 1.00 94.69 99 PHE A C 1
ATOM 775 O O . PHE A 1 99 ? 5.333 5.041 4.026 1.00 94.69 99 PHE A O 1
ATOM 782 N N . GLN A 1 100 ? 6.395 6.619 5.192 1.00 90.81 100 GLN A N 1
ATOM 783 C CA . GLN A 1 100 ? 7.498 5.764 5.653 1.00 90.81 100 GLN A CA 1
ATOM 784 C C . GLN A 1 100 ? 7.031 4.589 6.521 1.00 90.81 100 GLN A C 1
ATOM 786 O O . GLN A 1 100 ? 7.793 3.649 6.716 1.00 90.81 100 GLN A O 1
ATOM 791 N N . THR A 1 101 ? 5.806 4.628 7.047 1.00 92.25 101 THR A N 1
ATOM 792 C CA . THR A 1 101 ? 5.211 3.573 7.882 1.00 92.25 101 THR A CA 1
ATOM 793 C C . THR A 1 101 ? 4.559 2.448 7.070 1.00 92.25 101 THR A C 1
ATOM 795 O O . THR A 1 101 ? 3.904 1.582 7.654 1.00 92.25 101 THR A O 1
ATOM 798 N N . PHE A 1 102 ? 4.740 2.441 5.742 1.00 94.88 102 PHE A N 1
ATOM 799 C CA . PHE A 1 102 ? 4.231 1.392 4.863 1.00 94.88 102 PHE A CA 1
ATOM 800 C C . PHE A 1 102 ? 4.634 -0.009 5.343 1.00 94.88 102 PHE A C 1
ATOM 802 O O . PHE A 1 102 ? 5.723 -0.221 5.876 1.00 94.88 102 PHE A O 1
ATOM 809 N N . LYS A 1 103 ? 3.740 -0.978 5.144 1.00 94.12 103 LYS A N 1
ATOM 810 C CA . LYS A 1 103 ? 3.973 -2.393 5.458 1.00 94.12 103 LYS A CA 1
ATOM 811 C C . LYS A 1 103 ? 4.439 -3.178 4.242 1.00 94.12 103 LYS A C 1
ATOM 813 O O . LYS A 1 103 ? 5.208 -4.117 4.407 1.00 94.12 103 LYS A O 1
ATOM 818 N N . LEU A 1 104 ? 4.011 -2.779 3.046 1.00 93.94 104 LEU A N 1
ATOM 819 C CA . LEU A 1 104 ? 4.382 -3.428 1.795 1.00 93.94 104 LEU A CA 1
ATOM 820 C C . LEU A 1 104 ? 4.571 -2.394 0.676 1.00 93.94 104 LEU A C 1
ATOM 822 O O . LEU A 1 104 ? 3.744 -1.499 0.524 1.00 93.94 104 LEU A O 1
ATOM 826 N N . LEU A 1 105 ? 5.653 -2.517 -0.090 1.00 95.00 105 LEU A N 1
ATOM 827 C CA . LEU A 1 105 ? 5.950 -1.713 -1.277 1.00 95.00 105 LEU A CA 1
ATOM 828 C C . LEU A 1 105 ? 6.182 -2.637 -2.471 1.00 95.00 105 LEU A C 1
ATOM 830 O O . LEU A 1 105 ? 7.125 -3.416 -2.442 1.00 95.00 105 LEU A O 1
ATOM 834 N N . ALA A 1 106 ? 5.398 -2.510 -3.538 1.00 93.56 106 ALA A N 1
ATOM 835 C CA . ALA A 1 106 ? 5.714 -3.103 -4.833 1.00 93.56 106 ALA A CA 1
ATOM 836 C C . ALA A 1 106 ? 6.421 -2.071 -5.723 1.00 93.56 106 ALA A C 1
ATOM 838 O O . ALA A 1 106 ? 5.877 -1.004 -6.013 1.00 93.56 106 ALA A O 1
ATOM 839 N N . THR A 1 107 ? 7.639 -2.374 -6.169 1.00 91.44 107 THR A N 1
ATOM 840 C CA . THR A 1 107 ? 8.454 -1.453 -6.971 1.00 91.44 107 THR A CA 1
ATOM 841 C C . THR A 1 107 ? 9.220 -2.175 -8.072 1.00 91.44 107 THR A C 1
ATOM 843 O O . THR A 1 107 ? 9.590 -3.335 -7.932 1.00 91.44 107 THR A O 1
ATOM 846 N N . SER A 1 108 ? 9.433 -1.506 -9.209 1.00 84.19 108 SER A N 1
ATOM 847 C CA . SER A 1 108 ? 10.238 -2.066 -10.309 1.00 84.19 108 SER A CA 1
ATOM 848 C C . SER A 1 108 ? 11.705 -1.634 -10.268 1.00 84.19 108 SER A C 1
ATOM 850 O O . SER A 1 108 ? 12.470 -2.019 -11.145 1.00 84.19 108 SER A O 1
ATOM 852 N N . GLN A 1 109 ? 12.096 -0.823 -9.282 1.00 80.12 109 GLN A N 1
ATOM 853 C CA . GLN A 1 109 ? 13.474 -0.365 -9.129 1.00 80.12 109 GLN A CA 1
ATOM 854 C C . GLN A 1 109 ? 14.226 -1.199 -8.094 1.00 80.12 109 GLN A C 1
ATOM 856 O O . GLN A 1 109 ? 13.624 -1.770 -7.185 1.00 80.12 109 GLN A O 1
ATOM 861 N N . GLN A 1 110 ? 15.551 -1.246 -8.235 1.00 75.19 110 GLN A N 1
ATOM 862 C CA . GLN A 1 110 ? 16.419 -1.804 -7.204 1.00 75.19 110 GLN A CA 1
ATOM 863 C C . GLN A 1 110 ? 16.330 -0.950 -5.937 1.00 75.19 110 GLN A C 1
ATOM 865 O O . GLN A 1 110 ? 16.309 0.282 -5.999 1.00 75.19 110 GLN A O 1
ATOM 870 N N . VAL A 1 111 ? 16.291 -1.613 -4.786 1.00 75.44 111 VAL A N 1
ATOM 871 C CA . VAL A 1 111 ? 16.310 -0.963 -3.479 1.00 75.44 111 VAL A CA 1
ATOM 872 C C . VAL A 1 111 ? 17.607 -1.324 -2.781 1.00 75.44 111 VAL A C 1
ATOM 874 O O . VAL A 1 111 ? 17.827 -2.472 -2.406 1.00 75.44 111 VAL A O 1
ATOM 877 N N . ASP A 1 112 ? 18.459 -0.320 -2.614 1.00 77.06 112 ASP A N 1
ATOM 878 C CA . ASP A 1 112 ? 19.688 -0.437 -1.843 1.00 77.06 112 ASP A CA 1
ATOM 879 C C . ASP A 1 112 ? 19.417 0.024 -0.407 1.00 77.06 112 ASP A C 1
ATOM 881 O O . ASP A 1 112 ? 19.287 1.224 -0.144 1.00 77.06 112 ASP A O 1
ATOM 885 N N . LEU A 1 113 ? 19.228 -0.948 0.491 1.00 75.12 113 LEU A N 1
ATOM 886 C CA . LEU A 1 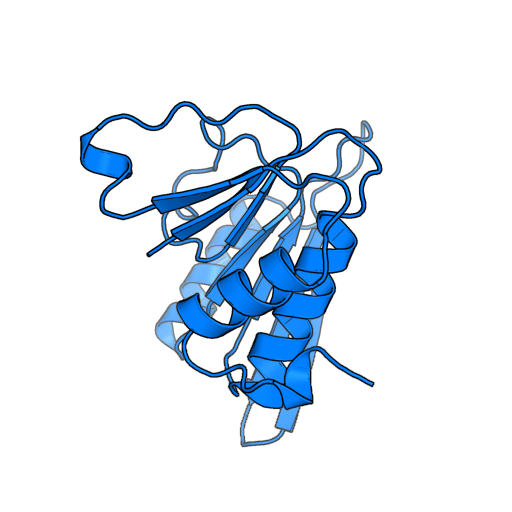113 ? 18.990 -0.712 1.914 1.00 75.12 113 LEU A CA 1
ATOM 887 C C . LEU A 1 113 ? 20.319 -0.555 2.649 1.00 75.12 113 LEU A C 1
ATOM 889 O O . LEU A 1 113 ? 21.183 -1.441 2.580 1.00 75.12 113 LEU A O 1
ATOM 893 N N . LYS A 1 114 ? 20.441 0.518 3.437 1.00 75.62 114 LYS A N 1
ATOM 894 C CA . LYS A 1 114 ? 21.555 0.675 4.380 1.00 75.62 114 LYS A CA 1
ATOM 895 C C . LYS A 1 114 ? 21.465 -0.392 5.472 1.00 75.62 114 LYS A C 1
ATOM 897 O O . LYS A 1 114 ? 20.376 -0.850 5.798 1.00 75.62 114 LYS A O 1
ATOM 902 N N . ASN A 1 115 ? 22.597 -0.751 6.083 1.00 67.81 115 ASN A N 1
ATOM 903 C CA . ASN A 1 115 ? 22.666 -1.832 7.079 1.00 67.81 115 ASN A CA 1
ATOM 904 C C . ASN A 1 115 ? 21.613 -1.711 8.196 1.00 67.81 115 ASN A C 1
ATOM 906 O O . ASN A 1 115 ? 20.955 -2.693 8.497 1.00 67.81 115 ASN A O 1
ATOM 910 N N . GLN A 1 116 ? 21.383 -0.506 8.727 1.00 67.75 116 GLN A N 1
ATOM 911 C CA . GLN A 1 116 ? 20.381 -0.260 9.777 1.00 67.75 116 GLN A CA 1
ATOM 912 C C . GLN A 1 116 ? 18.926 -0.422 9.301 1.00 67.75 116 GLN A C 1
ATOM 914 O O . GLN A 1 116 ? 18.038 -0.662 10.104 1.00 67.75 116 GLN A O 1
ATOM 919 N N . GLU A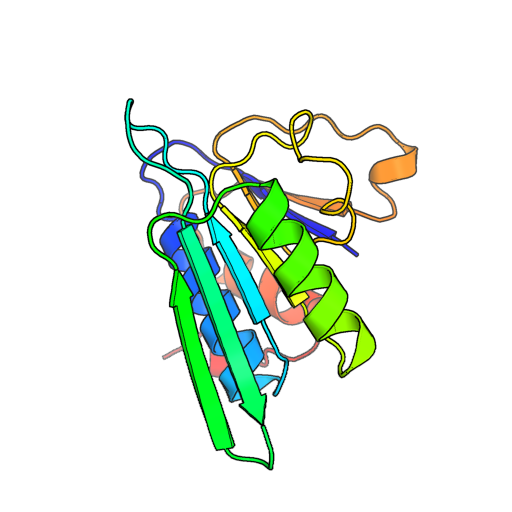 1 117 ? 18.654 -0.283 8.000 1.00 67.69 117 GLU A N 1
ATOM 920 C CA . GLU A 1 117 ? 17.306 -0.464 7.447 1.00 67.69 117 GLU A CA 1
ATOM 921 C C . GLU A 1 117 ? 16.979 -1.944 7.209 1.00 67.69 117 GLU A C 1
ATOM 923 O O . GLU A 1 117 ? 15.805 -2.299 7.121 1.00 67.69 117 GLU A O 1
ATOM 928 N N . ARG A 1 118 ? 17.996 -2.811 7.106 1.00 65.69 118 ARG A N 1
ATOM 929 C CA . ARG A 1 118 ? 17.823 -4.251 6.845 1.00 65.69 118 ARG A CA 1
ATOM 930 C C . ARG A 1 118 ? 17.228 -5.003 8.030 1.00 65.69 118 ARG A C 1
ATOM 932 O O . ARG A 1 118 ? 16.555 -6.005 7.816 1.00 65.69 118 ARG A O 1
ATOM 939 N N . ASP A 1 119 ? 17.416 -4.494 9.242 1.00 70.12 119 ASP A N 1
ATOM 940 C CA . ASP A 1 119 ? 16.822 -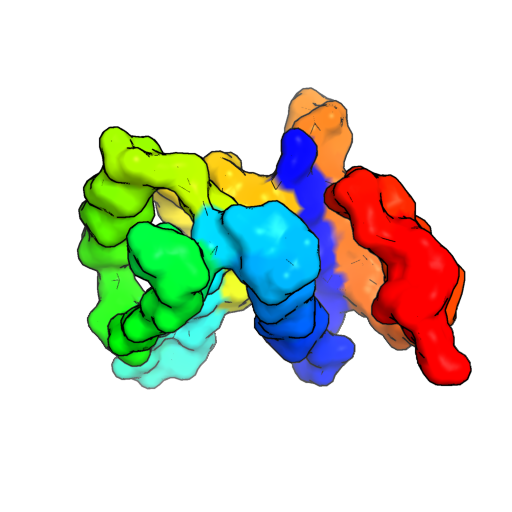5.078 10.450 1.00 70.12 119 ASP A CA 1
ATOM 941 C C . ASP A 1 119 ? 15.291 -4.893 10.474 1.00 70.12 119 ASP A C 1
ATOM 943 O O . ASP A 1 119 ? 14.562 -5.691 11.062 1.00 70.12 119 ASP A O 1
ATOM 947 N N . ASP A 1 120 ? 14.788 -3.874 9.765 1.00 67.81 120 ASP A N 1
ATOM 948 C CA . ASP A 1 120 ? 13.377 -3.486 9.753 1.00 67.81 120 ASP A CA 1
ATOM 949 C C . ASP A 1 120 ? 12.676 -3.675 8.404 1.00 67.81 120 ASP A C 1
ATOM 951 O O . ASP A 1 120 ? 11.445 -3.537 8.331 1.00 67.81 120 ASP A O 1
ATOM 955 N N . ALA A 1 121 ? 13.416 -3.983 7.338 1.00 68.31 121 ALA A N 1
ATOM 956 C CA . ALA A 1 121 ? 12.898 -4.127 5.986 1.00 68.31 121 ALA A CA 1
ATOM 957 C C . ALA A 1 121 ? 13.393 -5.408 5.309 1.00 6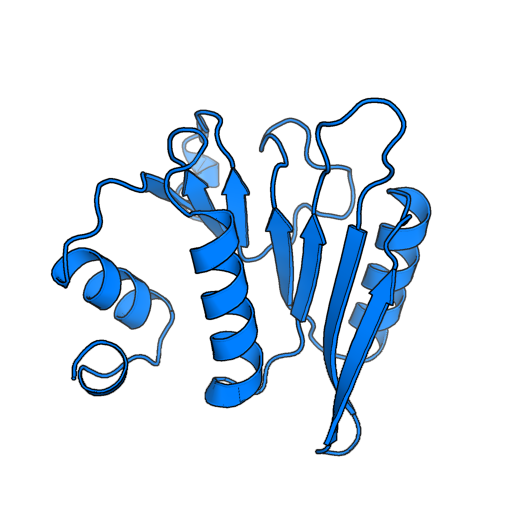8.31 121 ALA A C 1
ATOM 959 O O . ALA A 1 121 ? 14.585 -5.684 5.216 1.00 68.31 121 ALA A O 1
ATOM 960 N N . TYR A 1 122 ? 12.439 -6.155 4.769 1.00 74.62 122 TYR A N 1
ATOM 961 C CA . TYR A 1 122 ? 12.663 -7.374 4.019 1.00 74.62 122 TYR A CA 1
ATOM 962 C C . TYR A 1 122 ? 12.467 -7.117 2.524 1.00 74.62 122 TYR A C 1
ATOM 964 O O . TYR A 1 122 ? 11.420 -6.624 2.098 1.00 74.62 122 TYR A O 1
ATOM 972 N N . CYS A 1 123 ? 13.487 -7.440 1.731 1.00 73.94 123 CYS A N 1
ATOM 973 C CA . CYS A 1 123 ? 13.508 -7.257 0.285 1.00 73.94 123 CYS A CA 1
ATOM 974 C C . CYS A 1 123 ? 13.288 -8.595 -0.424 1.00 73.94 123 CYS A C 1
ATOM 976 O O . CYS A 1 123 ? 14.104 -9.505 -0.315 1.00 73.94 123 CYS A O 1
ATOM 978 N N . LEU A 1 124 ? 12.220 -8.672 -1.207 1.00 72.06 124 LEU A N 1
ATOM 979 C CA . LEU A 1 124 ? 11.887 -9.793 -2.072 1.00 72.06 124 LEU A CA 1
ATOM 980 C C . LEU A 1 124 ? 12.130 -9.387 -3.514 1.00 72.06 124 LEU A C 1
ATOM 982 O O . LEU A 1 124 ? 11.456 -8.500 -4.032 1.00 72.06 124 LEU A O 1
ATOM 986 N N . LEU A 1 125 ? 13.075 -10.036 -4.183 1.00 67.38 125 LEU A N 1
ATOM 987 C CA . LEU A 1 125 ? 13.140 -9.977 -5.635 1.00 67.38 125 LEU A CA 1
ATOM 988 C C . LEU A 1 125 ? 12.120 -10.979 -6.168 1.00 67.38 125 LEU A C 1
ATOM 990 O O . LEU A 1 125 ? 12.250 -12.154 -5.876 1.00 67.38 125 LEU A O 1
ATOM 994 N N . HIS A 1 126 ? 11.127 -10.521 -6.920 1.00 58.47 126 HIS A N 1
ATOM 995 C CA . HIS A 1 126 ? 10.154 -11.341 -7.633 1.00 58.47 126 HIS A CA 1
ATOM 996 C C . HIS A 1 126 ? 10.884 -12.067 -8.772 1.00 58.47 126 HIS A C 1
ATOM 998 O O . HIS A 1 126 ? 11.154 -11.432 -9.800 1.00 58.47 126 HIS A O 1
ATOM 1004 N N . PRO A 1 127 ? 11.217 -13.366 -8.645 1.00 52.34 127 PRO A N 1
ATOM 1005 C CA . PRO A 1 127 ? 11.608 -14.171 -9.785 1.00 52.34 127 PRO A CA 1
ATOM 1006 C C . PRO A 1 127 ? 10.301 -14.683 -10.418 1.00 52.34 127 PRO A C 1
ATOM 1008 O O . PRO A 1 127 ? 9.200 -14.286 -10.025 1.00 52.34 127 PRO A O 1
ATOM 1011 N N . CYS A 1 128 ? 10.365 -15.566 -11.403 1.00 52.03 128 CYS A N 1
ATOM 1012 C CA . CYS A 1 128 ? 9.223 -16.447 -11.642 1.00 52.03 128 CYS A CA 1
ATOM 1013 C C . CYS A 1 128 ? 8.991 -17.217 -10.327 1.00 52.03 128 CYS A C 1
ATOM 1015 O O . CYS A 1 128 ? 9.894 -17.939 -9.921 1.00 52.03 128 CYS A O 1
ATOM 1017 N N . TRP A 1 129 ? 7.893 -16.974 -9.599 1.00 64.81 129 TRP A N 1
ATOM 1018 C CA . TRP A 1 129 ? 7.728 -17.552 -8.257 1.00 64.81 129 TRP A CA 1
ATOM 1019 C C . TRP A 1 129 ? 7.631 -19.061 -8.376 1.00 64.81 129 TRP A C 1
ATOM 1021 O O . TRP A 1 129 ? 6.777 -19.574 -9.100 1.00 64.81 129 TRP A O 1
ATOM 1031 N N . GLU A 1 130 ? 8.462 -19.758 -7.618 1.00 59.47 130 GLU A N 1
ATOM 1032 C CA . GLU A 1 130 ? 8.220 -21.155 -7.316 1.00 59.47 130 GLU A CA 1
ATOM 1033 C C . GLU A 1 130 ? 7.325 -21.235 -6.074 1.00 59.47 130 GLU A C 1
ATOM 1035 O O . GLU A 1 130 ? 7.319 -20.349 -5.216 1.00 59.47 130 GLU A O 1
ATOM 1040 N N . LEU A 1 131 ? 6.566 -22.322 -5.941 1.00 64.75 131 LEU A N 1
ATOM 1041 C CA . LEU A 1 131 ? 5.662 -22.552 -4.807 1.00 64.75 131 LEU A CA 1
ATOM 1042 C C . LEU A 1 131 ? 6.347 -22.343 -3.440 1.00 64.75 131 LEU A C 1
ATOM 1044 O O . LEU A 1 131 ? 5.742 -21.833 -2.497 1.00 64.75 131 LEU A O 1
ATOM 1048 N N . LYS A 1 132 ? 7.635 -22.689 -3.340 1.00 70.69 132 LYS A N 1
ATOM 1049 C CA . LYS A 1 132 ? 8.450 -22.508 -2.130 1.00 70.69 132 LYS A CA 1
ATOM 1050 C C . LYS A 1 132 ? 8.586 -21.038 -1.704 1.00 70.69 132 LYS A C 1
ATOM 1052 O O . LYS A 1 132 ? 8.612 -20.757 -0.508 1.00 70.69 132 LYS A O 1
ATOM 1057 N N . ASP A 1 133 ? 8.621 -20.108 -2.659 1.00 69.38 133 ASP A N 1
ATOM 1058 C CA . ASP A 1 133 ? 8.775 -18.675 -2.392 1.00 69.38 133 ASP A CA 1
ATOM 1059 C C . ASP A 1 133 ? 7.481 -18.103 -1.792 1.00 69.38 133 ASP A C 1
ATOM 1061 O O . ASP A 1 133 ? 7.519 -17.332 -0.830 1.00 69.38 133 ASP A O 1
ATOM 1065 N N . LEU A 1 134 ? 6.324 -18.555 -2.296 1.00 66.25 134 LEU A N 1
ATOM 1066 C CA . LEU A 1 134 ? 5.002 -18.223 -1.749 1.00 66.25 134 LEU A CA 1
ATOM 1067 C C . LEU A 1 134 ? 4.825 -18.769 -0.326 1.00 66.25 134 LEU A C 1
ATOM 1069 O O . LEU A 1 134 ? 4.357 -18.047 0.556 1.00 66.25 134 LEU A O 1
ATOM 1073 N N . LYS A 1 135 ? 5.246 -20.017 -0.084 1.00 67.00 135 LYS A N 1
ATOM 1074 C CA . LYS A 1 135 ? 5.224 -20.625 1.257 1.00 67.00 135 LYS A CA 1
ATOM 1075 C C . LYS A 1 135 ? 6.088 -19.835 2.246 1.00 67.00 135 LYS A C 1
ATOM 1077 O O . LYS A 1 135 ? 5.630 -19.524 3.344 1.00 67.00 135 LYS A O 1
ATOM 1082 N N . CYS A 1 136 ? 7.299 -1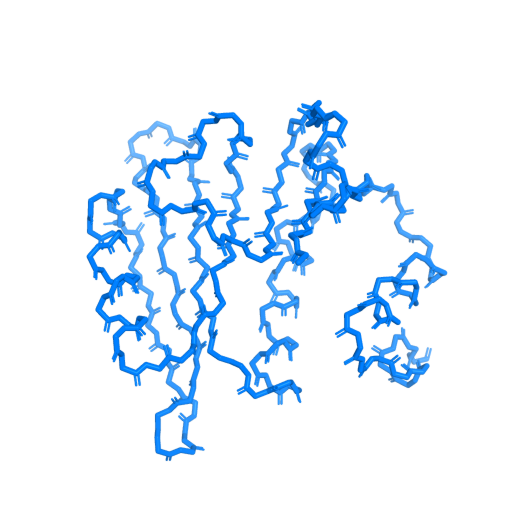9.444 1.843 1.00 67.12 136 CYS A N 1
ATOM 1083 C CA . CYS A 1 136 ? 8.201 -18.643 2.674 1.00 67.12 136 CYS A CA 1
ATOM 1084 C C . CYS A 1 136 ? 7.594 -17.272 3.030 1.00 67.12 136 CYS A C 1
ATOM 1086 O O . CYS A 1 136 ? 7.574 -16.890 4.203 1.00 67.12 136 CYS A O 1
ATOM 1088 N N . LEU A 1 137 ? 7.023 -16.561 2.046 1.00 66.25 137 LEU A N 1
ATOM 1089 C CA . LEU A 1 137 ? 6.331 -15.287 2.277 1.00 66.25 137 LEU A CA 1
ATOM 1090 C C . LEU A 1 137 ? 5.203 -15.437 3.307 1.00 66.25 137 LEU A C 1
ATOM 1092 O O . LEU A 1 137 ? 5.090 -14.642 4.245 1.00 66.25 137 LEU A O 1
ATOM 1096 N N . GLY A 1 138 ? 4.371 -16.460 3.127 1.00 67.81 138 GLY A N 1
ATOM 1097 C CA . GLY A 1 138 ? 3.232 -16.719 3.991 1.00 67.81 138 GLY A CA 1
ATOM 1098 C C . GLY A 1 138 ? 3.608 -17.036 5.437 1.00 67.81 138 GLY A C 1
ATOM 1099 O O . GLY A 1 138 ? 2.999 -16.513 6.377 1.00 67.81 138 GLY A O 1
ATOM 1100 N N . GLN A 1 139 ? 4.662 -17.830 5.623 1.00 68.44 139 GLN A N 1
ATOM 1101 C CA . GLN A 1 139 ? 5.212 -18.151 6.940 1.00 68.44 139 GLN A CA 1
ATOM 1102 C C . GLN A 1 139 ? 5.745 -16.897 7.649 1.00 68.44 139 GLN A C 1
ATOM 1104 O O . GLN A 1 139 ? 5.463 -16.681 8.831 1.00 68.44 139 GLN A O 1
ATOM 1109 N N . GLN A 1 140 ? 6.453 -16.017 6.930 1.00 67.62 140 GLN A N 1
ATOM 1110 C CA . GLN A 1 140 ? 7.013 -14.788 7.506 1.00 67.62 140 GLN A CA 1
ATOM 1111 C C . GLN A 1 140 ? 5.952 -13.748 7.890 1.00 67.62 140 GLN A C 1
ATOM 1113 O O . GLN A 1 140 ? 6.147 -12.986 8.840 1.00 67.62 140 GLN A O 1
ATOM 1118 N N . HIS A 1 141 ? 4.800 -13.738 7.216 1.00 64.62 141 HIS A N 1
ATOM 1119 C CA . HIS A 1 141 ? 3.676 -12.860 7.551 1.00 64.62 141 HIS A CA 1
ATOM 1120 C C . HIS A 1 141 ? 2.764 -13.385 8.679 1.00 64.62 141 HIS A C 1
ATOM 1122 O O . HIS A 1 141 ? 1.733 -12.759 8.949 1.00 64.62 141 HIS A O 1
ATOM 1128 N N . LYS A 1 142 ? 3.175 -14.466 9.370 1.00 57.22 142 LYS A N 1
ATOM 1129 C CA . LYS A 1 142 ? 2.487 -15.131 10.493 1.00 57.22 142 LYS A CA 1
ATOM 1130 C C . LYS A 1 142 ? 1.003 -15.375 10.207 1.00 57.22 142 LYS A C 1
ATOM 1132 O O . LYS A 1 142 ? 0.138 -14.652 10.700 1.00 57.22 142 LYS A O 1
ATOM 1137 N N . GLY A 1 143 ? 0.719 -16.410 9.417 1.00 59.31 143 GLY A N 1
ATOM 1138 C CA . GLY A 1 143 ? -0.638 -16.956 9.320 1.00 59.31 143 GLY A CA 1
ATOM 1139 C C . GLY A 1 143 ? -1.001 -17.679 8.028 1.00 59.31 143 GLY A C 1
ATOM 1140 O O . GLY A 1 143 ? -2.191 -17.838 7.803 1.00 59.31 143 GLY A O 1
ATOM 1141 N N . TRP A 1 144 ? -0.049 -18.045 7.165 1.00 58.97 144 TRP A N 1
ATOM 1142 C CA . TRP A 1 144 ? -0.336 -18.944 6.040 1.00 58.97 144 TRP A CA 1
ATOM 1143 C C . TRP A 1 144 ? 0.110 -20.345 6.464 1.00 58.97 144 TRP A C 1
ATOM 1145 O O . TRP A 1 144 ? 1.307 -20.567 6.663 1.00 58.97 144 TRP A O 1
ATOM 1155 N N . ASP A 1 145 ? -0.839 -21.256 6.661 1.00 59.53 145 ASP A N 1
ATOM 1156 C CA . ASP A 1 145 ? -0.557 -22.695 6.635 1.00 59.53 145 ASP A CA 1
ATOM 1157 C C . ASP A 1 145 ? -0.490 -23.179 5.172 1.00 59.53 145 ASP A C 1
ATOM 1159 O O . ASP A 1 145 ? -0.728 -22.402 4.239 1.00 59.53 145 ASP A O 1
ATOM 1163 N N . GLU A 1 146 ? -0.086 -24.434 4.953 1.00 55.66 146 GLU A N 1
ATOM 1164 C CA . GLU A 1 146 ? 0.092 -24.975 3.598 1.00 55.66 146 GLU A CA 1
ATOM 1165 C C . GLU A 1 146 ? -1.193 -24.891 2.753 1.00 55.66 146 GLU A C 1
ATOM 1167 O O . GLU A 1 146 ? -1.099 -24.627 1.554 1.00 55.66 146 GLU A O 1
ATOM 1172 N N . ASP A 1 147 ? -2.373 -24.947 3.378 1.00 59.28 147 ASP A N 1
ATOM 1173 C CA . ASP A 1 147 ? -3.685 -24.885 2.717 1.00 59.28 147 ASP A CA 1
ATOM 1174 C C . ASP A 1 147 ? -3.997 -23.508 2.097 1.00 59.28 147 ASP A C 1
ATOM 1176 O O . ASP A 1 147 ? -4.942 -23.362 1.323 1.00 59.28 147 ASP A O 1
ATOM 1180 N N . HIS A 1 148 ? -3.211 -22.467 2.401 1.00 55.03 148 HIS A N 1
ATOM 1181 C CA . HIS A 1 148 ? -3.376 -21.138 1.799 1.00 55.03 148 HIS A CA 1
ATOM 1182 C C . HIS A 1 148 ? -2.655 -20.970 0.456 1.00 55.03 148 HIS A C 1
ATOM 1184 O O . HIS A 1 148 ? -2.883 -19.968 -0.227 1.00 55.03 148 HIS A O 1
ATOM 1190 N N . VAL A 1 149 ? -1.758 -21.896 0.098 1.00 50.69 149 VAL A N 1
ATOM 1191 C CA . VAL A 1 149 ? -0.881 -21.769 -1.080 1.00 50.69 149 VAL A CA 1
ATOM 1192 C C . VAL A 1 149 ? -1.102 -22.893 -2.102 1.00 50.69 149 VAL A C 1
ATOM 1194 O O . VAL A 1 149 ? -0.756 -22.718 -3.268 1.00 50.69 149 VAL A O 1
ATOM 1197 N N . SER A 1 150 ? -1.700 -24.015 -1.706 1.00 42.16 150 SER A N 1
ATOM 1198 C CA . SER A 1 150 ? -2.005 -25.149 -2.590 1.00 42.16 150 SER A CA 1
ATOM 1199 C C . SER A 1 150 ? -3.508 -25.328 -2.818 1.00 42.16 150 SER A C 1
ATOM 1201 O O . SER A 1 150 ? -4.270 -25.393 -1.857 1.00 42.16 150 SER A O 1
ATOM 1203 N N . GLU A 1 151 ? -3.901 -25.467 -4.088 1.00 41.50 151 GLU A N 1
ATOM 1204 C CA . GLU A 1 151 ? -4.746 -26.603 -4.497 1.00 41.50 151 GLU A CA 1
ATOM 1205 C C . GLU A 1 151 ? -3.825 -27.783 -4.828 1.00 41.50 151 GLU A C 1
ATOM 1207 O O . GLU A 1 151 ? -2.731 -27.525 -5.392 1.00 41.50 151 GLU A O 1
#

Sequence (151 aa):
MKCILMGSPGVGKSTMLCLLVFYAVFKQKKNVILYRKLMKAGQSNCLVYLGYVNDQVKYFALPQCEVSQAKEIYKALQLKQEVCLMLDGFVYKDIPGGFQTFKLLATSQQVDLKNQERDDAYCLLHPCWELKDLKCLGQQHKGWDEDHVSE